Protein AF-F3FVK6-F1 (afdb_monomer)

Solvent-accessible surface area (backbone atoms only — not comparable to full-atom values): 7332 Å² total; per-residue (Å²): 121,90,85,58,78,71,64,75,74,52,81,57,74,67,51,29,52,50,29,52,53,49,41,50,50,53,50,53,53,51,52,53,53,54,50,52,48,49,52,54,51,51,53,50,58,63,46,48,57,60,49,55,54,47,52,65,53,45,76,71,47,84,54,65,68,62,30,52,51,54,51,48,54,52,52,51,55,52,52,54,52,53,52,54,50,49,60,54,44,57,80,66,56,78,68,73,92,69,91,74,64,65,66,64,52,52,50,53,52,34,51,57,39,38,77,73,70,44,99,60,84,83,87,132

Structure (mmCIF, N/CA/C/O backbone):
data_AF-F3FVK6-F1
#
_entry.id   AF-F3FVK6-F1
#
loop_
_atom_site.group_PDB
_atom_site.id
_atom_site.type_symbol
_atom_site.label_atom_id
_atom_site.label_alt_id
_atom_site.label_comp_id
_atom_site.label_asym_id
_atom_site.label_entity_id
_atom_site.label_seq_id
_atom_site.pdbx_PDB_ins_code
_atom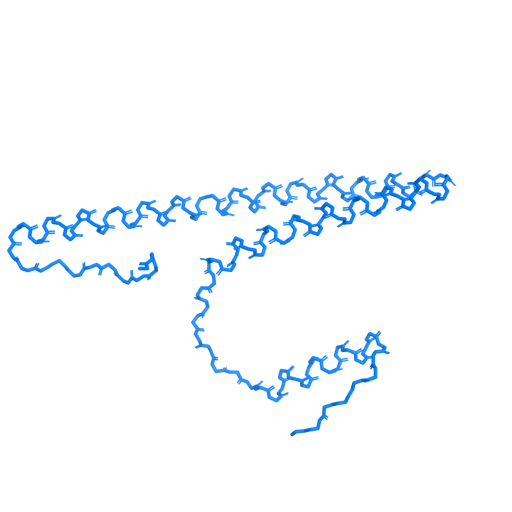_site.Cartn_x
_atom_site.Cartn_y
_atom_site.Cartn_z
_atom_site.occupancy
_atom_site.B_iso_or_equiv
_atom_site.auth_seq_id
_atom_site.auth_comp_id
_atom_site.auth_asym_id
_atom_site.auth_atom_id
_atom_site.pdbx_PDB_model_num
ATOM 1 N N . ASP A 1 1 ? 11.443 3.338 -18.947 1.00 64.56 1 ASP A N 1
ATOM 2 C CA . ASP A 1 1 ? 10.461 2.783 -18.007 1.00 64.56 1 ASP A CA 1
ATOM 3 C C . ASP A 1 1 ? 10.971 1.417 -17.535 1.00 64.56 1 ASP A C 1
ATOM 5 O O . ASP A 1 1 ? 11.637 0.720 -18.300 1.00 64.56 1 ASP A O 1
ATOM 9 N N . LEU A 1 2 ? 10.806 1.108 -16.246 1.00 70.38 2 LEU A N 1
ATOM 10 C CA . LEU A 1 2 ? 11.291 -0.137 -15.654 1.00 70.38 2 LEU A CA 1
ATOM 11 C C . LEU A 1 2 ? 10.418 -1.324 -16.033 1.00 70.38 2 LEU A C 1
ATOM 13 O O . LEU A 1 2 ? 10.927 -2.425 -15.928 1.00 70.38 2 LEU A O 1
ATOM 17 N N . ASP A 1 3 ? 9.197 -1.150 -16.534 1.00 75.69 3 ASP A N 1
ATOM 18 C CA . ASP A 1 3 ? 8.337 -2.269 -16.953 1.00 75.69 3 ASP A CA 1
ATOM 19 C C . ASP A 1 3 ? 8.416 -2.574 -18.455 1.00 75.69 3 ASP A C 1
ATOM 21 O O . ASP A 1 3 ? 7.881 -3.573 -18.932 1.00 75.69 3 ASP A O 1
ATOM 25 N N . SER A 1 4 ? 9.196 -1.790 -19.204 1.00 82.88 4 SER A N 1
ATOM 26 C CA . SER A 1 4 ? 9.442 -2.030 -20.628 1.00 82.88 4 SER A CA 1
ATOM 27 C C . SER A 1 4 ? 10.142 -3.375 -20.882 1.00 82.88 4 SER A C 1
ATOM 29 O O . S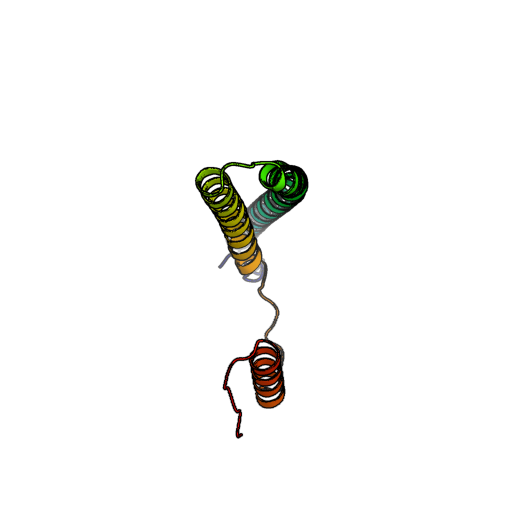ER A 1 4 ? 11.012 -3.774 -20.094 1.00 82.88 4 SER A O 1
ATOM 31 N N . PRO A 1 5 ? 9.839 -4.067 -21.995 1.00 87.38 5 PRO A N 1
ATOM 32 C CA . PRO A 1 5 ? 10.489 -5.330 -22.326 1.00 87.38 5 PRO A CA 1
ATOM 33 C C . PRO A 1 5 ? 12.022 -5.183 -22.375 1.00 87.38 5 PRO A C 1
ATOM 35 O O . PRO A 1 5 ? 12.527 -4.091 -22.660 1.00 87.38 5 PRO A O 1
ATOM 38 N N . PRO A 1 6 ? 12.782 -6.256 -22.078 1.00 91.94 6 PRO A N 1
ATOM 39 C CA . PRO A 1 6 ? 14.235 -6.237 -22.202 1.00 91.94 6 PRO A CA 1
ATOM 40 C C . PRO A 1 6 ? 14.661 -5.826 -23.612 1.00 91.94 6 PRO A C 1
ATOM 42 O O . PRO A 1 6 ? 13.995 -6.165 -24.589 1.00 91.94 6 PRO A O 1
ATOM 45 N N . LEU A 1 7 ? 15.801 -5.147 -23.722 1.00 93.62 7 LEU A N 1
ATOM 46 C CA . LEU A 1 7 ? 16.378 -4.809 -25.019 1.00 93.62 7 LEU A CA 1
ATOM 47 C C . LEU A 1 7 ? 16.698 -6.089 -25.793 1.00 93.62 7 LEU A C 1
ATOM 49 O O . LEU A 1 7 ? 17.284 -7.026 -25.235 1.00 93.62 7 LEU A O 1
ATOM 53 N N . GLU A 1 8 ? 16.362 -6.110 -27.080 1.00 95.12 8 GLU A N 1
ATOM 54 C CA . GLU A 1 8 ? 16.812 -7.169 -27.975 1.00 95.12 8 GLU A CA 1
ATOM 55 C C . GLU A 1 8 ? 18.344 -7.207 -28.022 1.00 95.12 8 GLU A C 1
ATOM 57 O O . GLU A 1 8 ? 19.020 -6.181 -28.109 1.00 95.12 8 GLU A O 1
ATOM 62 N N . ILE A 1 9 ? 18.910 -8.412 -27.965 1.00 95.62 9 ILE A N 1
ATOM 63 C CA . ILE A 1 9 ? 20.360 -8.608 -28.002 1.00 95.62 9 ILE A CA 1
ATOM 64 C C . ILE A 1 9 ? 20.765 -8.833 -29.458 1.00 95.62 9 ILE A C 1
ATOM 66 O O . ILE A 1 9 ? 20.867 -9.967 -29.923 1.00 95.62 9 ILE A O 1
ATOM 70 N N . SER A 1 10 ? 20.998 -7.742 -30.180 1.00 93.50 10 SER A N 1
ATOM 71 C CA . SER A 1 10 ? 21.372 -7.763 -31.595 1.00 93.50 10 SER A CA 1
ATOM 72 C C . SER A 1 10 ? 22.490 -6.757 -31.908 1.00 93.50 10 SER A C 1
ATOM 74 O O . SER A 1 10 ? 22.878 -5.946 -31.065 1.00 93.50 10 SER A O 1
ATOM 76 N N . GLY A 1 11 ? 23.065 -6.851 -33.111 1.00 95.06 11 GLY A N 1
ATOM 77 C CA . GLY A 1 11 ? 24.122 -5.950 -33.583 1.00 95.06 11 GLY A CA 1
ATOM 78 C C . GLY A 1 11 ? 25.561 -6.367 -33.223 1.00 95.06 11 GLY A C 1
ATOM 79 O O . GLY A 1 11 ? 25.814 -7.533 -32.890 1.00 95.06 11 GLY A O 1
ATOM 80 N N . PRO A 1 12 ? 26.523 -5.425 -33.333 1.00 97.56 12 PRO A N 1
ATOM 81 C CA . PRO A 1 12 ? 27.938 -5.642 -33.022 1.00 97.56 12 PRO A CA 1
ATOM 82 C C . PRO A 1 12 ? 28.174 -6.170 -31.602 1.00 97.56 12 PRO A C 1
ATOM 84 O O . PRO A 1 12 ? 27.296 -6.113 -30.739 1.00 97.56 12 PRO A O 1
ATOM 87 N N . GLN A 1 13 ? 29.368 -6.703 -31.343 1.00 96.69 13 GLN A N 1
ATOM 88 C CA . GLN A 1 13 ? 29.698 -7.313 -30.051 1.00 96.69 13 GLN A CA 1
ATOM 89 C C . GLN A 1 13 ? 29.491 -6.344 -28.877 1.00 96.69 13 GLN A C 1
ATOM 91 O O . GLN A 1 13 ? 28.920 -6.731 -27.859 1.00 96.69 13 GLN A O 1
ATOM 96 N N . GLU A 1 14 ? 29.881 -5.085 -29.042 1.00 96.88 14 GLU A N 1
ATOM 97 C CA . GLU A 1 14 ? 29.742 -4.021 -28.049 1.00 96.88 14 GLU A CA 1
ATOM 98 C C . GLU A 1 14 ? 28.267 -3.716 -27.761 1.00 96.88 14 GLU A C 1
ATOM 100 O O . GLU A 1 14 ? 27.877 -3.588 -26.600 1.00 96.88 14 GLU A O 1
ATOM 105 N N . ALA A 1 15 ? 27.430 -3.675 -28.805 1.00 96.38 15 ALA A N 1
ATOM 106 C CA . ALA A 1 15 ? 25.992 -3.443 -28.677 1.00 96.38 15 ALA A CA 1
ATOM 107 C C . ALA A 1 15 ? 25.306 -4.591 -27.923 1.00 96.38 15 ALA A C 1
ATOM 109 O O . ALA A 1 15 ? 24.549 -4.353 -26.981 1.00 96.38 15 ALA A O 1
ATOM 110 N N . ARG A 1 16 ? 25.638 -5.844 -28.262 1.00 97.38 16 ARG A N 1
ATOM 111 C CA . ARG A 1 16 ? 25.122 -7.024 -27.551 1.00 97.38 16 ARG A CA 1
ATOM 112 C C . ARG A 1 16 ? 25.559 -7.047 -26.086 1.00 97.38 16 ARG A C 1
ATOM 114 O O . ARG A 1 16 ? 24.738 -7.338 -25.217 1.00 97.38 16 ARG A O 1
ATOM 121 N N . GLN A 1 17 ? 26.816 -6.706 -25.799 1.00 97.31 17 GLN A N 1
ATOM 122 C CA . GLN A 1 17 ? 27.340 -6.648 -24.432 1.00 97.31 17 GLN A CA 1
ATOM 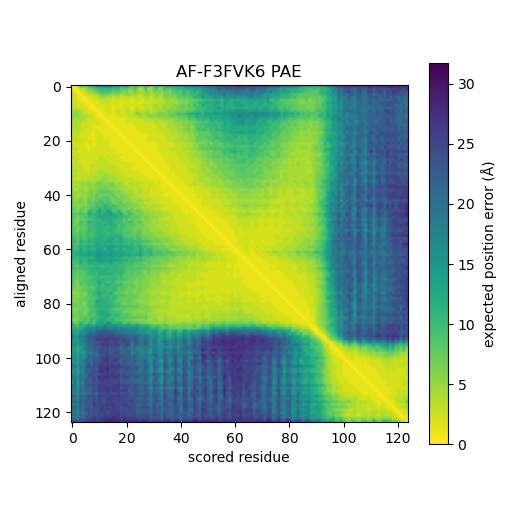123 C C . GLN A 1 17 ? 26.652 -5.551 -23.601 1.00 97.31 17 GLN A C 1
ATOM 125 O O . GLN A 1 17 ? 26.293 -5.776 -22.438 1.00 97.31 17 GLN A O 1
ATOM 130 N N . ALA A 1 18 ? 26.431 -4.376 -24.196 1.00 96.19 18 ALA A N 1
ATOM 131 C CA . ALA A 1 18 ? 25.707 -3.281 -23.560 1.00 96.19 18 ALA A CA 1
ATOM 132 C C . ALA A 1 18 ? 24.247 -3.668 -23.275 1.00 96.19 18 ALA A C 1
ATOM 134 O O . ALA A 1 18 ? 23.790 -3.497 -22.145 1.00 96.19 18 ALA A O 1
ATOM 135 N N . ALA A 1 19 ? 23.548 -4.270 -24.246 1.00 96.50 19 ALA A N 1
ATOM 136 C CA . ALA A 1 19 ? 22.173 -4.746 -24.086 1.00 96.50 19 ALA A CA 1
ATOM 137 C C . ALA A 1 19 ? 22.051 -5.794 -22.965 1.00 96.50 19 ALA A C 1
ATOM 139 O O . ALA A 1 19 ? 21.180 -5.686 -22.104 1.00 96.50 19 ALA A O 1
ATOM 140 N N . GLN A 1 20 ? 22.965 -6.768 -22.904 1.00 96.88 20 GLN A N 1
ATOM 141 C CA . GLN A 1 20 ? 23.005 -7.761 -21.822 1.00 96.88 20 GLN A CA 1
ATOM 142 C C . GLN A 1 20 ? 23.201 -7.118 -20.445 1.00 96.88 20 GLN A C 1
ATOM 144 O O . GLN A 1 20 ? 22.493 -7.454 -19.492 1.00 96.88 20 GLN A O 1
ATOM 149 N N . THR A 1 21 ? 24.146 -6.182 -20.339 1.00 96.50 21 THR A N 1
ATOM 150 C CA . THR A 1 21 ? 24.445 -5.487 -19.080 1.00 96.50 21 THR A CA 1
ATOM 151 C C . THR A 1 21 ? 23.267 -4.619 -18.638 1.00 96.50 21 THR A C 1
ATOM 153 O O . THR A 1 21 ? 22.887 -4.645 -17.467 1.00 96.50 21 THR A O 1
ATOM 156 N N . PHE A 1 22 ? 22.629 -3.916 -19.575 1.00 94.88 22 PHE A N 1
ATOM 157 C CA . PHE A 1 22 ? 21.426 -3.132 -19.316 1.00 94.88 22 PHE A CA 1
ATO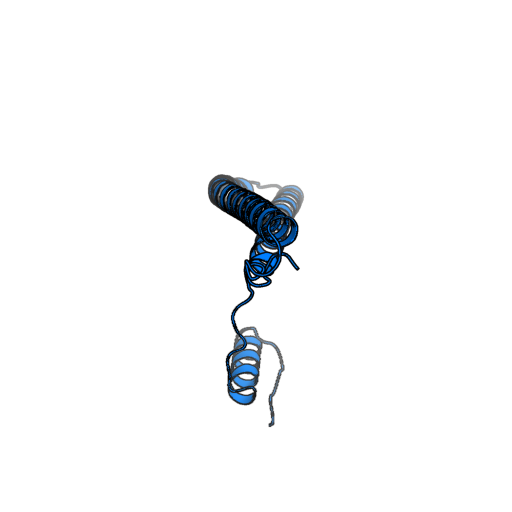M 158 C C . PHE A 1 22 ? 20.267 -4.011 -18.835 1.00 94.88 22 PHE A C 1
ATOM 160 O O . PHE A 1 22 ? 19.689 -3.739 -17.784 1.00 94.88 22 PHE A O 1
ATOM 167 N N . ASN A 1 23 ? 19.984 -5.113 -19.533 1.00 95.19 23 ASN A N 1
ATOM 168 C CA . ASN A 1 23 ? 18.929 -6.056 -19.158 1.00 95.19 23 ASN A CA 1
ATOM 169 C C . ASN A 1 23 ? 19.170 -6.667 -17.766 1.00 95.19 23 ASN A C 1
ATOM 171 O O . ASN A 1 23 ? 18.230 -6.843 -16.988 1.00 95.19 23 ASN A O 1
ATOM 175 N N . LEU A 1 24 ? 20.429 -6.956 -17.413 1.00 96.00 24 LEU A N 1
ATOM 176 C CA . LEU A 1 24 ? 20.798 -7.417 -16.073 1.00 96.00 24 LEU A CA 1
ATOM 177 C C . LEU A 1 24 ? 20.521 -6.351 -15.004 1.00 96.00 24 LEU A C 1
ATOM 179 O O . LEU A 1 24 ? 19.960 -6.679 -13.958 1.00 96.00 24 LEU A O 1
ATOM 183 N N . MET A 1 25 ? 20.909 -5.095 -15.248 1.00 94.94 25 MET A N 1
ATOM 184 C CA . MET A 1 25 ? 20.632 -3.989 -14.324 1.00 94.94 25 MET A CA 1
ATOM 185 C C . MET A 1 25 ? 19.128 -3.772 -14.157 1.00 94.94 25 MET A C 1
ATOM 187 O O . MET A 1 25 ? 18.651 -3.701 -13.026 1.00 94.94 25 MET A O 1
ATOM 191 N N . GLN A 1 26 ? 18.377 -3.756 -15.261 1.00 93.62 26 GLN A N 1
ATOM 192 C CA . GLN A 1 26 ? 16.922 -3.618 -15.258 1.00 93.62 26 GLN A CA 1
ATOM 193 C C . GLN A 1 26 ? 16.267 -4.713 -14.403 1.00 93.62 26 GLN A C 1
ATOM 195 O O . GLN A 1 26 ? 15.454 -4.412 -13.530 1.00 93.62 26 GLN A O 1
ATOM 200 N N . ARG A 1 27 ? 16.668 -5.980 -14.583 1.00 92.56 27 ARG A N 1
ATOM 201 C CA . ARG A 1 27 ? 16.167 -7.103 -13.774 1.00 92.56 27 ARG A CA 1
ATOM 202 C C . ARG A 1 27 ? 16.487 -6.940 -12.287 1.00 92.56 27 ARG A C 1
ATOM 204 O O . ARG A 1 27 ? 15.589 -7.079 -11.464 1.00 92.56 27 ARG A O 1
ATOM 211 N N . LYS A 1 28 ? 17.733 -6.602 -11.940 1.00 94.19 28 LYS A N 1
ATOM 212 C CA . LYS A 1 28 ? 18.140 -6.402 -10.538 1.00 94.19 28 LYS A CA 1
ATOM 213 C C . LYS A 1 28 ? 17.340 -5.292 -9.854 1.00 94.19 28 LYS A C 1
ATOM 215 O O . LYS A 1 28 ? 16.928 -5.456 -8.710 1.00 94.19 28 LYS A O 1
ATOM 220 N N . ILE A 1 29 ? 17.101 -4.179 -10.550 1.00 90.94 29 ILE A N 1
ATOM 221 C CA . ILE A 1 29 ? 16.313 -3.062 -10.014 1.00 90.94 29 ILE A CA 1
ATOM 222 C C . ILE A 1 29 ? 14.865 -3.506 -9.760 1.00 90.94 29 ILE A C 1
ATOM 224 O O . ILE A 1 29 ? 14.345 -3.274 -8.668 1.00 90.94 29 ILE A O 1
ATOM 228 N N . ARG A 1 30 ? 14.238 -4.214 -10.712 1.00 86.69 30 ARG A N 1
ATOM 229 C CA . ARG A 1 30 ? 12.886 -4.774 -10.532 1.00 86.69 30 ARG A CA 1
ATOM 230 C C . ARG A 1 30 ? 12.799 -5.697 -9.319 1.00 86.69 30 ARG A C 1
ATOM 232 O O . ARG A 1 30 ? 11.911 -5.534 -8.487 1.00 86.69 30 ARG A O 1
ATOM 239 N N . GLU A 1 31 ? 13.729 -6.641 -9.194 1.00 88.56 31 GLU A N 1
ATOM 240 C CA . GLU A 1 31 ? 13.770 -7.589 -8.073 1.00 88.56 31 GLU A CA 1
ATOM 241 C C . GLU A 1 31 ? 13.880 -6.864 -6.724 1.00 88.56 31 GLU A C 1
ATOM 243 O O . GLU A 1 31 ? 13.137 -7.176 -5.789 1.00 88.56 31 GLU A O 1
ATOM 248 N N . GLN A 1 32 ? 14.741 -5.844 -6.631 1.00 89.00 32 GLN A N 1
ATOM 249 C CA . GLN A 1 32 ? 14.888 -5.029 -5.422 1.00 89.00 32 GLN A CA 1
ATOM 250 C C . GLN A 1 32 ? 13.607 -4.263 -5.071 1.00 89.00 32 GLN A C 1
ATOM 252 O O . GLN A 1 32 ? 13.218 -4.223 -3.900 1.00 89.00 32 GLN A O 1
ATOM 257 N N . MET A 1 33 ? 12.925 -3.677 -6.058 1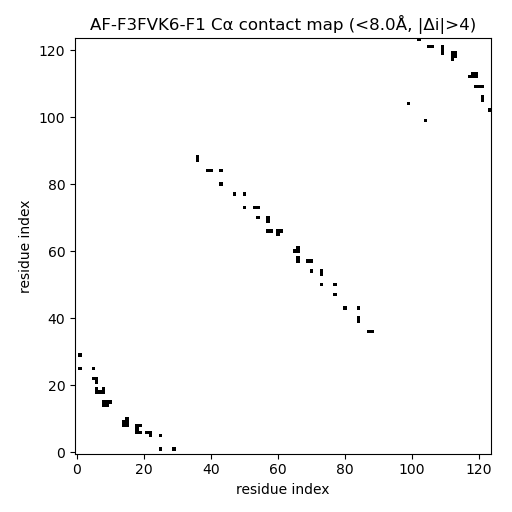.00 84.75 33 MET A N 1
ATOM 258 C CA . MET A 1 33 ? 11.652 -2.984 -5.835 1.00 84.75 33 MET A CA 1
ATOM 259 C C . MET A 1 33 ? 10.560 -3.951 -5.366 1.00 84.75 33 MET A C 1
ATOM 261 O O . MET A 1 33 ? 9.882 -3.682 -4.372 1.00 84.75 33 MET A O 1
ATOM 265 N N . GLN A 1 34 ? 10.445 -5.123 -5.997 1.00 83.12 34 GLN A N 1
ATOM 266 C CA . GLN A 1 34 ? 9.496 -6.161 -5.587 1.00 83.12 34 GLN A CA 1
ATOM 267 C C . GLN A 1 34 ? 9.784 -6.692 -4.177 1.00 83.12 34 GLN A C 1
ATOM 269 O O . GLN A 1 34 ? 8.857 -6.973 -3.416 1.00 83.12 34 GLN A O 1
ATOM 274 N N . GLN A 1 35 ? 11.057 -6.849 -3.805 1.00 86.81 35 GLN A N 1
ATOM 275 C CA . GLN A 1 35 ? 11.443 -7.273 -2.460 1.00 86.81 35 GLN A CA 1
ATOM 276 C C . GLN A 1 35 ? 11.052 -6.228 -1.408 1.00 86.81 35 GLN A C 1
ATOM 278 O O . GLN A 1 35 ? 10.450 -6.589 -0.397 1.00 86.81 35 GLN A O 1
ATOM 283 N N . ARG A 1 36 ? 11.315 -4.939 -1.663 1.00 83.50 36 ARG A N 1
ATOM 284 C CA . ARG A 1 36 ? 10.892 -3.839 -0.776 1.00 83.50 36 ARG A CA 1
ATOM 285 C C . ARG A 1 36 ? 9.374 -3.797 -0.611 1.00 83.50 36 ARG A C 1
ATOM 287 O O . ARG A 1 36 ? 8.887 -3.741 0.515 1.00 83.50 36 ARG A O 1
ATOM 294 N N . GLY A 1 37 ? 8.626 -3.910 -1.709 1.00 82.12 37 GLY A N 1
ATOM 295 C CA . GLY A 1 37 ? 7.163 -3.931 -1.670 1.00 82.12 37 GLY A CA 1
ATOM 296 C C . GLY A 1 37 ? 6.588 -5.135 -0.915 1.00 82.12 37 GLY A C 1
ATOM 297 O O . GLY A 1 37 ? 5.552 -5.011 -0.266 1.00 82.12 37 GLY A O 1
ATOM 298 N N . ARG A 1 38 ? 7.238 -6.307 -0.974 1.00 82.12 38 ARG A N 1
ATOM 299 C CA . ARG A 1 38 ? 6.852 -7.492 -0.181 1.00 82.12 38 ARG A CA 1
ATOM 300 C C . ARG A 1 38 ? 7.154 -7.316 1.306 1.00 82.12 38 ARG A C 1
ATOM 302 O O . ARG A 1 38 ? 6.307 -7.638 2.131 1.00 82.12 38 ARG A O 1
ATOM 309 N N . MET A 1 39 ? 8.326 -6.779 1.643 1.00 86.56 39 MET A N 1
ATOM 310 C CA . MET A 1 39 ? 8.708 -6.515 3.032 1.00 86.56 39 MET A CA 1
ATOM 311 C C . MET A 1 39 ? 7.741 -5.532 3.703 1.00 86.56 39 MET A C 1
ATOM 313 O O . MET A 1 39 ? 7.277 -5.794 4.807 1.00 86.56 39 MET A O 1
ATOM 317 N N . LEU A 1 40 ? 7.389 -4.438 3.024 1.00 82.94 40 LEU A N 1
ATOM 318 C CA . LEU A 1 40 ? 6.450 -3.444 3.554 1.00 82.94 40 LEU A CA 1
ATOM 319 C C . LEU A 1 40 ? 5.036 -4.014 3.736 1.00 82.94 40 LEU A C 1
ATOM 321 O O . LEU A 1 40 ? 4.388 -3.720 4.738 1.00 82.94 40 LEU A O 1
ATOM 325 N N . ALA A 1 41 ? 4.585 -4.887 2.828 1.00 81.31 41 ALA A N 1
ATOM 326 C CA . ALA A 1 41 ? 3.319 -5.603 2.985 1.00 81.31 41 ALA A CA 1
ATOM 327 C C . ALA A 1 41 ? 3.312 -6.518 4.223 1.00 81.31 41 ALA A C 1
ATOM 329 O O . ALA A 1 41 ? 2.344 -6.511 4.980 1.00 81.31 41 ALA A O 1
ATOM 330 N N . ALA A 1 42 ? 4.400 -7.259 4.460 1.00 81.31 42 ALA A N 1
ATOM 331 C CA . ALA A 1 42 ? 4.531 -8.114 5.640 1.00 81.31 42 ALA A CA 1
ATOM 332 C C . ALA A 1 42 ? 4.527 -7.298 6.944 1.00 81.31 42 ALA A C 1
ATOM 334 O O . ALA A 1 42 ? 3.747 -7.587 7.846 1.00 81.31 42 ALA A O 1
ATOM 335 N N . VAL A 1 43 ? 5.319 -6.220 7.012 1.00 85.31 43 VAL A N 1
ATOM 336 C CA . VAL A 1 43 ? 5.352 -5.325 8.184 1.00 85.31 43 VAL A CA 1
ATOM 337 C C . VAL A 1 43 ? 3.974 -4.717 8.454 1.00 85.31 43 VAL A C 1
ATOM 339 O O . VAL A 1 43 ? 3.544 -4.648 9.600 1.00 85.31 43 VAL A O 1
ATOM 342 N N . SER A 1 44 ? 3.257 -4.299 7.410 1.00 83.38 44 SER A N 1
ATOM 343 C CA . SER A 1 44 ? 1.913 -3.740 7.549 1.00 83.38 44 SER A CA 1
ATOM 344 C C . SER A 1 44 ? 0.906 -4.748 8.123 1.00 83.38 44 SER A C 1
ATOM 346 O O . SER A 1 44 ? 0.163 -4.423 9.053 1.00 83.38 44 SER A O 1
ATOM 348 N N . HIS A 1 45 ? 0.924 -5.992 7.635 1.00 83.94 45 HIS A N 1
ATOM 349 C CA . HIS A 1 45 ? 0.115 -7.076 8.193 1.00 83.94 45 HIS A CA 1
ATOM 350 C C . HIS A 1 45 ? 0.425 -7.301 9.682 1.00 83.94 45 HIS A C 1
ATOM 352 O O . HIS A 1 45 ? -0.486 -7.377 10.513 1.00 83.94 45 HIS A O 1
ATOM 358 N N . ASP A 1 46 ? 1.710 -7.328 10.035 1.00 83.88 46 ASP A N 1
ATOM 359 C CA . ASP A 1 46 ? 2.155 -7.526 11.414 1.00 83.88 46 ASP A CA 1
ATOM 360 C C . ASP A 1 46 ? 1.777 -6.355 12.328 1.00 83.88 46 ASP A C 1
ATOM 362 O O . ASP A 1 46 ? 1.550 -6.577 13.516 1.00 83.88 46 ASP A O 1
ATOM 366 N N . LEU A 1 47 ? 1.647 -5.133 11.793 1.00 86.69 47 LEU A N 1
ATOM 367 C CA . LEU A 1 47 ? 1.183 -3.946 12.520 1.00 86.69 47 LEU A CA 1
ATOM 368 C C . LEU A 1 47 ? -0.338 -3.903 12.716 1.00 86.69 47 LEU A C 1
ATOM 370 O O . LEU A 1 47 ? -0.791 -3.394 13.743 1.00 86.69 47 LEU A O 1
ATOM 374 N N . ARG A 1 48 ? -1.150 -4.477 11.818 1.00 82.19 48 ARG A N 1
ATOM 375 C CA . ARG A 1 48 ? -2.614 -4.527 12.016 1.00 82.19 48 ARG A CA 1
ATOM 376 C C . ARG A 1 48 ? -2.990 -5.237 13.314 1.00 82.19 48 ARG A C 1
ATOM 378 O O . ARG A 1 48 ? -3.822 -4.745 14.066 1.00 82.19 48 ARG A O 1
ATOM 385 N N . THR A 1 49 ? -2.321 -6.342 13.637 1.00 80.00 49 THR A N 1
ATOM 386 C CA . THR A 1 49 ? -2.603 -7.132 14.848 1.00 80.00 49 THR A CA 1
ATOM 387 C C . THR A 1 49 ? -2.434 -6.345 16.167 1.00 80.00 49 THR A C 1
ATOM 389 O O . THR A 1 49 ? -3.349 -6.356 16.998 1.00 80.00 49 THR A O 1
ATOM 392 N N . PRO A 1 50 ? -1.298 -5.673 16.452 1.00 87.75 50 PRO A N 1
ATOM 393 C CA . PRO A 1 50 ? -1.166 -4.820 17.629 1.00 87.75 50 PRO A CA 1
ATOM 394 C C . PRO A 1 50 ? -2.078 -3.587 17.578 1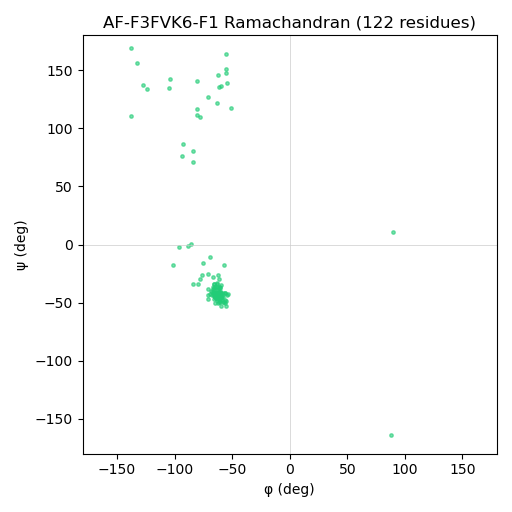.00 87.75 50 PRO A C 1
ATOM 396 O O . PRO A 1 50 ? -2.591 -3.225 18.632 1.00 87.75 50 PRO A O 1
ATOM 399 N N . LEU A 1 51 ? -2.351 -2.992 16.409 1.00 85.31 51 LEU A N 1
ATOM 400 C CA . LEU A 1 51 ? -3.272 -1.850 16.299 1.00 85.31 51 LEU A CA 1
ATOM 401 C C . LEU A 1 51 ? -4.716 -2.229 16.638 1.00 85.31 51 LEU A C 1
ATOM 403 O O . LEU A 1 51 ? -5.354 -1.541 17.430 1.00 85.31 51 LEU A O 1
ATOM 407 N N . SER A 1 52 ? -5.209 -3.366 16.143 1.00 81.56 52 SER A N 1
ATOM 408 C CA . SER A 1 52 ? -6.527 -3.886 16.524 1.00 81.56 52 SER A CA 1
ATOM 409 C C . SER A 1 52 ? -6.610 -4.166 18.025 1.00 81.56 52 SER A C 1
ATOM 411 O O . SER A 1 52 ? -7.609 -3.842 18.661 1.00 81.56 52 SER A O 1
ATOM 413 N N . ARG A 1 53 ? -5.540 -4.707 18.629 1.00 88.56 53 ARG A N 1
ATOM 414 C CA . ARG A 1 53 ? -5.475 -4.894 20.089 1.00 88.56 53 ARG A CA 1
ATOM 415 C C . ARG A 1 53 ? -5.462 -3.572 20.854 1.00 88.56 53 ARG A C 1
ATOM 417 O O . ARG A 1 53 ? -6.057 -3.509 21.924 1.00 88.56 53 ARG A O 1
ATOM 424 N N . LEU A 1 54 ? -4.788 -2.541 20.346 1.00 91.44 54 LEU A N 1
ATOM 425 C CA . LEU A 1 54 ? -4.810 -1.206 20.947 1.00 91.44 54 LEU A CA 1
ATOM 426 C C . LEU A 1 54 ? -6.200 -0.581 20.856 1.00 91.44 54 LEU A C 1
ATOM 428 O O . LEU A 1 54 ? -6.655 -0.039 21.855 1.00 91.44 54 LEU A O 1
ATOM 432 N N . LYS A 1 55 ? -6.908 -0.751 19.734 1.00 86.56 55 LYS A N 1
ATOM 433 C CA . LYS A 1 55 ? -8.295 -0.295 19.579 1.00 86.56 55 LYS A CA 1
ATOM 434 C C . LYS A 1 55 ? -9.194 -0.876 20.675 1.00 86.56 55 LYS A C 1
ATOM 436 O O . LYS A 1 55 ? -9.816 -0.120 21.402 1.00 86.56 55 LYS A O 1
ATOM 441 N N . LEU A 1 56 ? -9.120 -2.189 20.920 1.00 90.38 56 LEU A N 1
ATOM 442 C CA . LEU A 1 56 ? -9.851 -2.849 22.019 1.00 90.38 56 LEU A CA 1
ATOM 443 C C . LEU A 1 56 ? -9.462 -2.363 23.429 1.00 90.38 56 LEU A C 1
ATOM 445 O O . LEU A 1 56 ? -10.246 -2.498 24.367 1.00 90.38 56 LEU A O 1
ATOM 449 N N . ARG A 1 57 ? -8.235 -1.864 23.617 1.00 93.38 57 ARG A N 1
ATOM 450 C CA . ARG A 1 57 ? -7.799 -1.279 24.896 1.00 93.38 57 ARG A CA 1
ATOM 451 C C . ARG A 1 57 ? -8.300 0.151 25.063 1.00 93.38 57 ARG A C 1
ATOM 453 O O . ARG A 1 57 ? -8.596 0.534 26.187 1.00 93.38 57 ARG A O 1
ATOM 460 N N . VAL A 1 58 ? -8.399 0.914 23.975 1.00 95.38 58 VAL A N 1
ATOM 461 C CA . VAL A 1 58 ? -8.954 2.275 23.988 1.00 95.38 58 VAL A CA 1
ATOM 462 C C . VAL A 1 58 ? -10.422 2.259 24.401 1.00 95.38 58 VAL A C 1
ATOM 464 O O . VAL A 1 58 ? -10.796 3.095 25.211 1.00 95.38 58 VAL A O 1
ATOM 467 N N . GLU A 1 59 ? -11.197 1.248 23.994 1.00 91.75 59 GLU A N 1
ATOM 468 C CA . GLU A 1 59 ? -12.597 1.066 24.436 1.00 91.75 59 GLU A CA 1
ATOM 469 C C . GLU A 1 59 ? -12.765 0.974 25.970 1.00 91.75 59 GLU A C 1
ATOM 471 O O . GLU A 1 59 ? -13.865 1.129 26.489 1.00 91.75 59 GLU A O 1
ATOM 476 N N . GLN A 1 60 ? -11.691 0.701 26.723 1.00 94.81 60 GLN A N 1
ATOM 477 C CA . GLN A 1 60 ? -11.716 0.623 28.192 1.00 94.81 60 GLN A CA 1
ATOM 478 C C . GLN A 1 60 ? -11.465 1.982 28.868 1.00 94.81 60 GLN A C 1
ATOM 480 O O . GLN A 1 60 ? -11.437 2.062 30.094 1.00 94.81 60 GLN A O 1
ATOM 485 N N . ILE A 1 61 ? -11.232 3.048 28.097 1.00 96.75 61 ILE A N 1
ATOM 486 C CA . ILE A 1 61 ? -10.985 4.391 28.622 1.00 96.75 61 ILE A CA 1
ATOM 487 C C . ILE A 1 61 ? -12.319 5.049 28.977 1.00 96.75 61 ILE A C 1
ATOM 489 O O . ILE A 1 61 ? -13.136 5.333 28.108 1.00 96.75 61 ILE A O 1
ATOM 493 N N . GLU A 1 62 ? -12.505 5.346 30.263 1.00 96.62 62 GLU A N 1
ATOM 494 C CA . GLU A 1 62 ? -13.732 5.973 30.774 1.00 96.62 62 GLU A CA 1
ATOM 495 C C . GLU A 1 62 ? -13.817 7.478 30.473 1.00 96.62 62 GLU A C 1
ATOM 497 O O . GLU A 1 62 ? -14.913 8.026 30.395 1.00 96.62 62 GLU A O 1
ATOM 502 N N . GLU A 1 63 ? -12.676 8.163 30.314 1.00 97.75 63 GLU A N 1
ATOM 503 C CA . GLU A 1 63 ? -12.638 9.604 30.038 1.00 97.75 63 GLU A CA 1
ATOM 504 C C . GLU A 1 63 ? -12.954 9.865 28.552 1.00 97.75 63 GLU A C 1
ATOM 506 O O . GLU A 1 63 ? -12.120 9.549 27.694 1.00 97.75 63 GLU A O 1
ATOM 511 N N . PRO A 1 64 ? -14.122 10.449 28.210 1.00 95.00 64 PRO A N 1
ATOM 512 C CA . PRO A 1 64 ? -14.597 10.487 26.827 1.00 95.00 64 PRO A CA 1
ATOM 513 C C . PRO A 1 64 ? -13.689 11.274 25.882 1.00 95.00 64 PRO A C 1
ATOM 515 O O . PRO A 1 64 ? -13.569 10.932 24.703 1.00 95.00 64 PRO A O 1
ATOM 518 N N . ARG A 1 65 ? -13.033 12.333 26.374 1.00 96.38 65 ARG A N 1
ATOM 519 C CA . ARG A 1 65 ? -12.160 13.165 25.542 1.00 96.38 65 ARG A CA 1
ATOM 520 C C . ARG A 1 65 ? -10.881 12.413 25.174 1.00 96.38 65 ARG A C 1
ATOM 522 O O . ARG A 1 65 ? -10.510 12.401 24.003 1.00 96.38 65 ARG A O 1
ATOM 529 N N . LEU A 1 66 ? -10.233 11.766 26.140 1.00 96.19 66 LEU A N 1
ATOM 530 C CA . LEU A 1 66 ? -9.049 10.937 25.925 1.00 96.19 66 LEU A CA 1
ATOM 531 C C . LEU A 1 66 ? -9.371 9.720 25.053 1.00 96.19 66 LEU A C 1
ATOM 533 O O . LEU A 1 66 ? -8.601 9.414 24.145 1.00 96.19 66 LEU A O 1
ATOM 537 N N . HIS A 1 67 ? -10.519 9.074 25.279 1.00 97.00 67 HIS A N 1
ATOM 538 C CA . HIS A 1 67 ? -11.009 7.989 24.429 1.00 97.00 67 HIS A CA 1
ATOM 539 C C . HIS A 1 67 ? -11.104 8.434 22.962 1.00 97.00 67 HIS A C 1
ATOM 541 O O . HIS A 1 67 ? -10.541 7.795 22.071 1.00 97.00 67 HIS A O 1
ATOM 547 N N . GLY A 1 68 ? -11.791 9.554 22.703 1.00 94.69 68 GLY A N 1
ATOM 548 C CA . GLY A 1 68 ? -11.942 10.107 21.357 1.00 94.69 68 GLY A CA 1
ATOM 549 C C . GLY A 1 68 ? -10.604 10.455 20.698 1.00 94.69 68 GLY A C 1
ATOM 550 O O . GLY A 1 68 ? -10.377 10.074 19.553 1.00 94.69 68 GLY A O 1
ATOM 551 N N . GLN A 1 69 ? -9.694 11.104 21.432 1.00 96.94 69 GLN A N 1
ATOM 552 C CA . GLN A 1 69 ? -8.355 11.447 20.934 1.00 96.94 69 GLN A CA 1
ATOM 553 C C . GLN A 1 69 ? -7.543 10.202 20.555 1.00 96.94 69 GLN A C 1
ATOM 555 O O . GLN A 1 69 ? -7.049 10.113 19.436 1.00 96.94 69 GLN A O 1
ATOM 560 N N . MET A 1 70 ? -7.471 9.200 21.437 1.00 96.31 70 MET A N 1
ATOM 561 C CA . MET A 1 70 ? -6.730 7.965 21.154 1.00 96.31 70 MET A CA 1
ATOM 562 C C . MET A 1 70 ? -7.346 7.150 20.013 1.00 96.31 70 MET A C 1
ATOM 564 O O . MET A 1 70 ? -6.627 6.504 19.251 1.00 96.31 70 MET A O 1
ATOM 568 N N . THR A 1 71 ? -8.673 7.178 19.883 1.00 93.81 71 THR A N 1
ATOM 569 C CA . THR A 1 71 ? -9.379 6.519 18.777 1.00 93.81 71 THR A CA 1
ATOM 570 C C . THR A 1 71 ? -9.024 7.171 17.445 1.00 93.81 71 THR A C 1
ATOM 572 O O . THR A 1 71 ? -8.744 6.464 16.475 1.00 93.81 71 THR A O 1
ATOM 575 N N . GLN A 1 72 ? -9.000 8.506 17.406 1.00 94.38 72 GLN A N 1
ATOM 576 C CA . GLN A 1 72 ? -8.614 9.263 16.221 1.00 94.38 72 GLN A CA 1
ATOM 577 C C . GLN A 1 72 ? -7.163 8.973 15.824 1.00 94.38 72 GLN A C 1
ATOM 579 O O . GLN A 1 72 ? -6.929 8.571 14.688 1.00 94.38 72 GLN A O 1
ATOM 584 N N . ASP A 1 73 ? -6.220 9.055 16.768 1.00 96.06 73 ASP A N 1
ATOM 585 C CA . ASP A 1 73 ? -4.802 8.772 16.508 1.00 96.06 73 ASP A CA 1
ATOM 586 C C . ASP A 1 73 ? -4.598 7.357 15.929 1.00 96.06 73 ASP A C 1
ATOM 588 O O . ASP A 1 73 ? -3.842 7.162 14.974 1.00 96.06 73 ASP A O 1
ATOM 592 N N . LEU A 1 74 ? -5.306 6.349 16.461 1.00 94.12 74 LEU A N 1
ATOM 593 C CA . LEU A 1 74 ? -5.247 4.977 15.942 1.00 94.12 74 LEU A CA 1
ATOM 594 C C . LEU A 1 74 ? -5.817 4.857 14.523 1.00 94.12 74 LEU A C 1
ATOM 596 O O . LEU A 1 74 ? -5.241 4.146 13.696 1.00 94.12 74 LEU A O 1
ATOM 600 N N . ASN A 1 75 ? -6.937 5.521 14.233 1.00 89.94 75 ASN A N 1
ATOM 601 C CA . ASN A 1 75 ? -7.535 5.510 12.897 1.00 89.94 75 ASN A CA 1
ATOM 602 C C . ASN A 1 75 ? -6.635 6.227 11.877 1.00 89.94 75 ASN A C 1
ATOM 604 O O . ASN A 1 75 ? -6.482 5.741 10.753 1.00 89.94 75 ASN A O 1
ATOM 608 N N . ASP A 1 76 ? -5.984 7.320 12.274 1.00 94.12 76 ASP A N 1
ATOM 609 C CA . ASP A 1 76 ? -5.033 8.049 11.433 1.00 94.12 76 ASP A CA 1
ATOM 610 C C . ASP A 1 76 ? -3.809 7.180 11.118 1.00 94.12 76 ASP A C 1
ATOM 612 O O . ASP A 1 76 ? -3.402 7.068 9.959 1.00 94.12 76 ASP A O 1
ATOM 616 N N . MET A 1 77 ? -3.267 6.472 12.114 1.00 93.75 77 MET A N 1
ATOM 617 C CA . MET A 1 77 ? -2.168 5.524 11.906 1.00 93.75 77 MET A CA 1
ATOM 618 C C . MET A 1 77 ? -2.535 4.385 10.943 1.00 93.75 77 MET A C 1
ATOM 620 O O . MET A 1 77 ? -1.720 4.017 10.094 1.00 93.75 77 MET A O 1
ATOM 624 N N . ILE A 1 78 ? -3.744 3.820 11.059 1.00 88.31 78 ILE A N 1
ATOM 625 C CA . ILE A 1 78 ? -4.236 2.776 10.142 1.00 88.31 78 ILE A CA 1
ATOM 626 C C . ILE A 1 78 ? -4.363 3.343 8.723 1.00 88.31 78 ILE A C 1
ATOM 628 O O . ILE A 1 78 ? -3.868 2.734 7.776 1.00 88.31 78 ILE A O 1
ATOM 632 N N . SER A 1 79 ? -4.933 4.540 8.587 1.00 89.94 79 SER A N 1
ATOM 633 C CA . SER A 1 79 ? -5.119 5.204 7.294 1.00 89.94 79 SER A CA 1
ATOM 634 C C . SER A 1 79 ? -3.787 5.507 6.601 1.00 89.94 79 SER A C 1
ATOM 636 O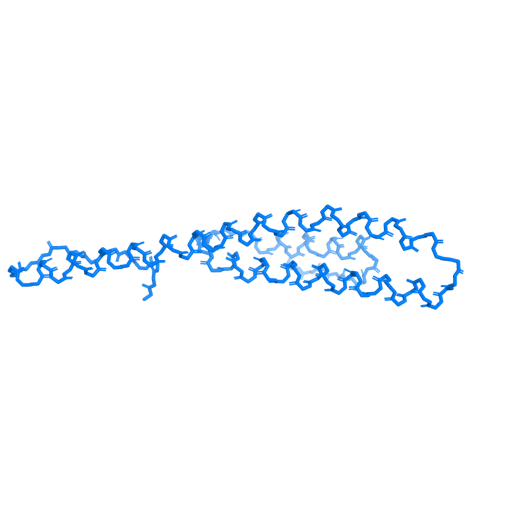 O . SER A 1 79 ? -3.635 5.250 5.407 1.00 89.94 79 SER A O 1
ATOM 638 N N . MET A 1 80 ? -2.778 5.986 7.339 1.00 90.38 80 MET A N 1
ATOM 639 C CA . MET A 1 80 ? -1.427 6.199 6.800 1.00 90.38 80 MET A CA 1
ATOM 640 C C . MET A 1 80 ? -0.783 4.892 6.321 1.00 90.38 80 MET A C 1
ATOM 642 O O . MET A 1 80 ? -0.102 4.862 5.289 1.00 90.38 80 MET A O 1
ATOM 646 N N . LEU A 1 81 ? -0.995 3.802 7.058 1.00 87.81 81 LEU A N 1
ATOM 647 C CA . LEU A 1 81 ? -0.482 2.478 6.719 1.00 87.81 81 LEU A CA 1
ATOM 648 C C . LEU A 1 81 ? -1.156 1.918 5.458 1.00 87.81 81 LEU A C 1
ATOM 650 O O . LEU A 1 81 ? -0.454 1.421 4.574 1.00 87.81 81 LEU A O 1
ATOM 654 N N . ASP A 1 82 ? -2.474 2.059 5.326 1.00 85.50 82 ASP A N 1
ATOM 655 C CA . ASP A 1 82 ? -3.210 1.640 4.131 1.00 85.50 82 ASP A CA 1
ATOM 656 C C . ASP A 1 82 ? -2.845 2.495 2.903 1.00 85.50 82 ASP A C 1
ATOM 658 O O . ASP A 1 82 ? -2.592 1.942 1.832 1.00 85.50 82 ASP A O 1
ATOM 662 N N . ALA A 1 83 ? -2.693 3.816 3.054 1.00 86.88 83 ALA A N 1
ATOM 663 C CA . ALA A 1 83 ? -2.230 4.701 1.979 1.00 86.88 83 ALA A CA 1
ATOM 664 C C . ALA A 1 83 ? -0.814 4.339 1.494 1.00 86.88 83 ALA A C 1
ATOM 666 O O . ALA A 1 83 ? -0.541 4.308 0.292 1.00 86.88 83 ALA A O 1
ATOM 667 N N . THR A 1 84 ? 0.088 3.999 2.421 1.00 84.75 84 THR A N 1
ATOM 668 C CA . THR A 1 84 ? 1.450 3.554 2.088 1.00 84.75 84 THR A CA 1
ATOM 669 C C . THR A 1 84 ? 1.423 2.244 1.298 1.00 84.75 84 THR A C 1
ATOM 671 O O . THR A 1 84 ? 2.155 2.088 0.318 1.00 84.75 84 THR A O 1
ATOM 674 N N . LEU A 1 85 ? 0.563 1.296 1.684 1.00 81.81 85 LEU A N 1
ATOM 675 C CA . LEU A 1 85 ? 0.379 0.052 0.938 1.00 81.81 85 LEU A CA 1
ATOM 676 C C . LEU A 1 85 ? -0.222 0.280 -0.448 1.00 81.81 85 LEU A C 1
ATOM 678 O O . LEU A 1 85 ? 0.248 -0.331 -1.409 1.00 81.81 85 LEU A O 1
ATOM 682 N N . ALA A 1 86 ? -1.231 1.146 -0.556 1.00 81.94 86 ALA A N 1
ATOM 683 C CA . ALA A 1 86 ? -1.853 1.504 -1.825 1.00 81.94 86 ALA A CA 1
ATOM 684 C C . ALA A 1 86 ? -0.809 2.077 -2.792 1.00 81.94 86 ALA A C 1
ATOM 686 O O . ALA A 1 86 ? -0.639 1.542 -3.884 1.00 81.94 86 ALA A O 1
ATOM 687 N N . TYR A 1 87 ? -0.002 3.043 -2.341 1.00 80.31 87 TYR A N 1
ATOM 688 C CA . TYR A 1 87 ? 1.098 3.613 -3.123 1.00 80.31 87 TYR A CA 1
ATOM 689 C C . TYR A 1 87 ? 2.084 2.545 -3.633 1.00 80.31 87 TYR A C 1
ATOM 691 O O . TYR A 1 87 ? 2.489 2.558 -4.796 1.00 80.31 87 TYR A O 1
ATOM 699 N N . LEU A 1 88 ? 2.459 1.577 -2.792 1.00 74.56 88 LEU A N 1
ATOM 700 C CA . LEU A 1 88 ? 3.364 0.485 -3.179 1.00 74.56 88 LEU A CA 1
ATOM 701 C C . LEU A 1 88 ? 2.721 -0.533 -4.132 1.00 74.56 88 LEU A C 1
ATOM 703 O O . LEU A 1 88 ? 3.433 -1.235 -4.855 1.00 74.56 88 LEU A O 1
ATOM 707 N N . ASN A 1 89 ? 1.396 -0.662 -4.102 1.00 69.12 89 ASN A N 1
ATOM 708 C CA . ASN A 1 89 ? 0.637 -1.550 -4.977 1.00 69.12 89 ASN A CA 1
ATOM 709 C C . ASN A 1 89 ? 0.328 -0.910 -6.332 1.00 69.12 89 ASN A C 1
ATOM 711 O O . ASN A 1 89 ? 0.376 -1.622 -7.330 1.00 69.12 89 ASN A O 1
ATOM 715 N N . GLU A 1 90 ? 0.109 0.404 -6.390 1.00 67.25 90 GLU A N 1
ATOM 716 C CA . GLU A 1 90 ? -0.054 1.176 -7.632 1.00 67.25 90 GLU A CA 1
ATOM 717 C C . GLU A 1 90 ? 1.139 0.944 -8.577 1.00 67.25 90 GLU A C 1
ATOM 719 O O . GLU A 1 90 ? 0.974 0.621 -9.746 1.00 67.25 90 GLU A O 1
ATOM 724 N N . HIS A 1 91 ? 2.362 0.940 -8.031 1.00 58.62 91 HIS A N 1
ATOM 725 C CA . HIS A 1 91 ? 3.595 0.659 -8.782 1.00 58.62 91 HIS A CA 1
ATOM 726 C C . HIS A 1 91 ? 3.742 -0.802 -9.243 1.00 58.62 91 HIS A C 1
ATOM 728 O O . HIS A 1 91 ? 4.662 -1.119 -9.991 1.00 58.62 91 HIS A O 1
ATOM 734 N N . ARG A 1 92 ? 2.893 -1.718 -8.761 1.00 55.81 92 ARG A N 1
ATOM 735 C CA . ARG A 1 92 ? 2.842 -3.121 -9.209 1.00 55.81 92 ARG A CA 1
ATOM 736 C C . ARG A 1 92 ? 1.696 -3.380 -10.181 1.00 55.81 92 ARG A C 1
ATOM 738 O O . ARG A 1 92 ? 1.719 -4.398 -10.870 1.00 55.81 92 ARG A O 1
ATOM 745 N N . ARG A 1 93 ? 0.704 -2.490 -10.234 1.00 51.03 93 ARG A N 1
ATOM 746 C CA . ARG A 1 93 ? -0.479 -2.615 -11.081 1.00 51.03 93 ARG A CA 1
ATOM 747 C C . ARG A 1 93 ? -0.260 -1.893 -12.404 1.00 51.03 93 ARG A C 1
ATOM 749 O O . ARG A 1 93 ? -0.856 -0.867 -12.685 1.00 51.03 93 ARG A O 1
ATOM 756 N N . SER A 1 94 ? 0.520 -2.523 -13.274 1.00 54.41 94 SER A N 1
ATOM 757 C CA . SER A 1 94 ? 0.101 -2.586 -14.672 1.00 54.41 94 SER A CA 1
ATOM 758 C C . SER A 1 94 ? -0.851 -3.779 -14.776 1.00 54.41 94 SER A C 1
ATOM 760 O O . SER A 1 94 ? -0.486 -4.852 -15.251 1.00 54.41 94 SER A O 1
ATOM 762 N N . GLU A 1 95 ? -2.059 -3.653 -14.214 1.00 52.62 95 GLU A N 1
ATOM 763 C CA . GLU A 1 95 ? -3.130 -4.543 -14.658 1.00 52.62 95 GLU A CA 1
ATOM 764 C C . GLU A 1 95 ? -3.344 -4.194 -16.133 1.00 52.62 95 GLU A C 1
ATOM 766 O O . GLU A 1 95 ? -3.512 -3.024 -16.485 1.00 52.62 95 GLU A O 1
ATOM 771 N N . GLY A 1 96 ? -3.193 -5.183 -17.019 1.00 56.16 96 GLY A N 1
ATOM 772 C CA . GLY A 1 96 ? -3.396 -4.955 -18.445 1.00 56.16 96 GLY A CA 1
ATOM 773 C C . GLY A 1 96 ? -4.777 -4.345 -18.655 1.00 56.16 96 GLY A C 1
ATOM 774 O O . GLY A 1 96 ? -5.721 -4.759 -17.988 1.00 56.16 96 GLY A O 1
ATOM 775 N N . LEU A 1 97 ? -4.894 -3.361 -19.549 1.00 66.56 97 LEU A N 1
ATOM 776 C CA . LEU A 1 97 ? -6.183 -2.747 -19.863 1.00 66.56 97 LEU A CA 1
ATOM 777 C C . LEU A 1 97 ? -7.201 -3.850 -20.184 1.00 66.56 97 LEU A C 1
ATOM 779 O O . LEU A 1 97 ? -7.013 -4.614 -21.133 1.00 66.56 97 LEU A O 1
ATOM 783 N N . GLN A 1 98 ? -8.253 -3.945 -19.377 1.00 63.75 98 GLN A N 1
ATOM 784 C CA . GLN A 1 98 ? -9.360 -4.866 -19.604 1.00 63.75 98 GLN A CA 1
ATOM 785 C C . GLN A 1 98 ? -10.552 -4.084 -20.143 1.00 63.75 98 GLN A C 1
ATOM 787 O O . GLN A 1 98 ? -10.801 -2.952 -19.733 1.00 63.75 98 GLN A O 1
ATOM 792 N N . GLN A 1 99 ? -11.291 -4.690 -21.071 1.00 73.94 99 GLN A N 1
ATOM 793 C CA . GLN A 1 99 ? -12.610 -4.179 -21.419 1.00 73.94 99 GLN A CA 1
ATOM 794 C C . GLN A 1 99 ? -13.548 -4.466 -20.250 1.00 73.94 99 GLN A C 1
ATOM 796 O O . GLN A 1 99 ? -13.642 -5.607 -19.799 1.00 73.94 99 GLN A O 1
ATOM 801 N N . PHE A 1 100 ? -14.224 -3.432 -19.769 1.00 71.12 100 PHE A N 1
ATOM 802 C CA . PHE A 1 100 ? -15.276 -3.543 -18.770 1.00 71.12 100 PHE A CA 1
ATOM 803 C C . PHE A 1 100 ? -16.478 -2.717 -19.217 1.00 71.12 100 PHE A C 1
ATOM 805 O O . PHE A 1 100 ? -16.348 -1.789 -20.018 1.00 71.12 100 PHE A O 1
ATOM 812 N N . ASP A 1 101 ? -17.646 -3.085 -18.707 1.00 83.94 101 ASP A N 1
ATOM 813 C CA . ASP A 1 101 ? -18.876 -2.344 -18.935 1.00 83.94 101 ASP A CA 1
ATOM 814 C C . ASP A 1 101 ? -18.918 -1.139 -17.986 1.00 83.94 101 ASP A C 1
ATOM 816 O O . ASP A 1 101 ? -18.996 -1.289 -16.764 1.00 83.94 101 ASP A O 1
ATOM 820 N N . LEU A 1 102 ? -18.796 0.061 -18.556 1.00 86.12 102 LEU A N 1
ATOM 821 C CA . LEU A 1 102 ? -18.803 1.303 -17.790 1.00 86.12 102 LEU A CA 1
ATOM 822 C C . LEU A 1 102 ? -20.168 1.554 -17.143 1.00 86.12 102 LEU A C 1
ATOM 824 O O . LEU A 1 102 ? -20.206 2.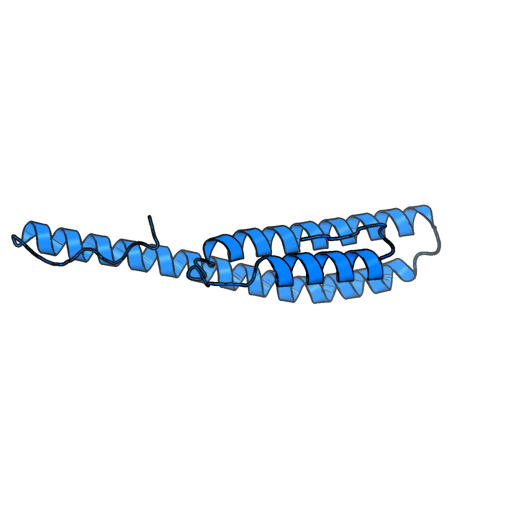051 -16.022 1.00 86.12 102 LEU A O 1
ATOM 828 N N . GLN A 1 103 ? -21.262 1.201 -17.817 1.00 88.06 103 GLN A N 1
ATOM 829 C CA . GLN A 1 103 ? -22.608 1.396 -17.290 1.00 88.06 103 GLN A CA 1
ATOM 830 C C . GLN A 1 103 ? -22.820 0.523 -16.052 1.00 88.06 103 GLN A C 1
ATOM 832 O O . GLN A 1 103 ? -23.132 1.047 -14.985 1.00 88.06 103 GLN A O 1
ATOM 837 N N . ALA A 1 104 ? -22.501 -0.770 -16.146 1.00 83.00 104 ALA A N 1
ATOM 838 C CA . ALA A 1 104 ? -22.608 -1.689 -15.012 1.00 83.00 104 ALA A CA 1
ATOM 839 C C . ALA A 1 104 ? -21.727 -1.272 -13.816 1.00 83.00 104 ALA A C 1
ATOM 841 O O . ALA A 1 104 ? -22.105 -1.453 -12.657 1.00 83.00 104 ALA A O 1
ATOM 842 N N . LEU A 1 105 ? -20.546 -0.696 -14.076 1.00 85.75 105 LEU A N 1
ATOM 843 C CA . LEU A 1 105 ? -19.681 -0.179 -13.016 1.00 85.75 105 LEU A CA 1
ATOM 844 C C . LEU A 1 105 ? -20.326 1.010 -12.294 1.00 85.75 105 LEU A C 1
ATOM 846 O O . LEU A 1 105 ? -20.308 1.051 -11.065 1.00 85.75 105 LEU A O 1
ATOM 850 N N . ILE A 1 106 ? -20.875 1.973 -13.039 1.00 90.56 106 ILE A N 1
ATOM 851 C CA . ILE A 1 106 ? -21.500 3.168 -12.460 1.00 90.56 106 ILE A CA 1
ATOM 852 C C . ILE A 1 106 ? -22.789 2.809 -11.714 1.00 90.56 106 ILE A C 1
ATOM 854 O O . ILE A 1 106 ? -22.988 3.312 -10.609 1.00 90.56 106 ILE A O 1
ATOM 858 N N . GLU A 1 107 ? -23.606 1.899 -12.249 1.00 88.06 107 GLU A N 1
ATOM 859 C CA . GLU A 1 107 ? -24.787 1.353 -11.565 1.00 88.06 107 GLU A CA 1
ATOM 860 C C . GLU A 1 107 ? -24.400 0.728 -10.221 1.00 88.06 107 GLU A C 1
ATOM 862 O O . GLU A 1 107 ? -24.926 1.122 -9.182 1.00 88.06 107 GLU A O 1
ATOM 867 N N . SER A 1 108 ? -23.385 -0.143 -10.210 1.00 86.81 108 SER A N 1
ATOM 868 C CA . SER A 1 108 ? -22.889 -0.760 -8.976 1.00 86.81 108 SER A CA 1
ATOM 869 C C . SER A 1 108 ? -22.370 0.263 -7.955 1.00 86.81 108 SER A C 1
ATOM 871 O O . SER A 1 108 ? -22.537 0.073 -6.749 1.00 86.81 108 SER A O 1
ATOM 873 N N . GLN A 1 109 ? -21.727 1.351 -8.395 1.00 91.12 109 GLN A N 1
ATOM 874 C CA . GLN A 1 109 ? -21.292 2.408 -7.474 1.00 91.12 109 GLN A CA 1
ATOM 875 C C . GLN A 1 109 ? -22.470 3.220 -6.920 1.00 91.12 109 GLN A C 1
ATOM 877 O O . GLN A 1 109 ? -22.449 3.568 -5.741 1.00 91.12 109 GLN A O 1
ATOM 882 N N . ALA A 1 110 ? -23.487 3.500 -7.738 1.00 90.00 110 ALA A N 1
ATOM 883 C CA . ALA A 1 110 ? -24.691 4.201 -7.302 1.00 90.00 110 ALA A CA 1
ATOM 884 C C . ALA A 1 110 ? -25.489 3.372 -6.283 1.00 90.00 110 ALA A C 1
ATOM 886 O O . ALA A 1 110 ? -25.887 3.914 -5.256 1.00 90.00 110 ALA A O 1
ATOM 887 N N . GLU A 1 111 ? -25.641 2.065 -6.511 1.00 85.19 111 GLU A N 1
ATOM 888 C CA . GLU A 1 111 ? -26.271 1.139 -5.557 1.00 85.19 111 GLU A CA 1
ATOM 889 C C . GLU A 1 111 ? -25.534 1.129 -4.210 1.00 85.19 111 GLU A C 1
ATOM 891 O O . GLU A 1 111 ? -26.148 1.320 -3.163 1.00 85.19 111 GLU A O 1
ATOM 896 N N . ASN A 1 112 ? -24.200 1.016 -4.221 1.00 82.69 112 ASN A N 1
ATOM 897 C CA . ASN A 1 112 ? -23.406 1.061 -2.989 1.00 82.69 112 ASN A CA 1
ATOM 898 C C . ASN A 1 112 ? -23.551 2.396 -2.236 1.00 82.69 112 ASN A C 1
ATOM 900 O O . ASN A 1 112 ? -23.515 2.419 -1.008 1.00 82.69 112 ASN A O 1
ATOM 904 N N . ALA A 1 113 ? -23.669 3.522 -2.944 1.00 82.75 113 ALA A N 1
ATOM 905 C CA . ALA A 1 113 ? -23.870 4.830 -2.322 1.00 82.75 113 ALA A CA 1
ATOM 906 C C . ALA A 1 113 ? -25.271 4.942 -1.692 1.00 82.75 113 ALA A C 1
ATOM 908 O O . ALA A 1 113 ? -25.403 5.383 -0.550 1.00 82.75 113 ALA A O 1
ATOM 909 N N . GLN A 1 114 ? -26.302 4.452 -2.387 1.00 90.38 114 GLN A N 1
ATOM 910 C CA . GLN A 1 114 ? -27.668 4.380 -1.862 1.00 90.38 114 GLN A CA 1
ATOM 911 C C . GLN A 1 114 ? -27.760 3.491 -0.615 1.00 90.38 114 GLN A C 1
ATOM 913 O O . GLN A 1 114 ? -28.389 3.884 0.368 1.00 90.38 114 GLN A O 1
ATOM 918 N N . ASP A 1 115 ? -27.079 2.340 -0.608 1.00 84.81 115 ASP A N 1
ATOM 919 C CA . ASP A 1 115 ? -26.992 1.446 0.556 1.00 84.81 115 ASP A CA 1
ATOM 920 C C . ASP A 1 115 ? -26.332 2.123 1.769 1.00 84.81 115 ASP A C 1
ATOM 922 O O . ASP A 1 115 ? -26.661 1.820 2.919 1.00 84.81 115 ASP A O 1
ATOM 926 N N . ASN A 1 116 ? -25.432 3.079 1.526 1.00 84.88 116 ASN A N 1
ATOM 927 C CA . ASN A 1 116 ? -24.813 3.906 2.562 1.00 84.88 116 ASN A CA 1
ATOM 928 C C . ASN A 1 116 ? -25.650 5.145 2.941 1.00 84.88 116 ASN A C 1
ATOM 930 O O . ASN A 1 116 ? -25.262 5.891 3.842 1.00 84.88 116 ASN A O 1
ATOM 934 N N . GLY A 1 117 ? -26.821 5.328 2.322 1.00 84.25 117 GLY A N 1
ATOM 935 C CA . GLY A 1 117 ? -27.780 6.390 2.625 1.00 84.25 117 GLY A CA 1
ATOM 936 C C . GLY A 1 117 ? -27.589 7.684 1.832 1.00 84.25 117 GLY A C 1
ATOM 937 O O . GLY A 1 117 ? -28.219 8.687 2.174 1.00 84.25 117 GLY A O 1
ATOM 938 N N . ASP A 1 118 ? -26.746 7.681 0.798 1.00 86.31 118 ASP A N 1
ATOM 939 C CA . ASP A 1 118 ? -26.530 8.842 -0.064 1.00 86.31 118 ASP A CA 1
ATOM 940 C C . ASP A 1 118 ? -27.641 8.976 -1.126 1.00 86.31 118 ASP A C 1
ATOM 942 O O . ASP A 1 118 ? -28.096 7.993 -1.714 1.00 86.31 118 ASP A O 1
ATOM 946 N N . ASP A 1 119 ? -28.065 10.214 -1.408 1.00 90.44 119 ASP A N 1
ATOM 947 C CA . ASP A 1 119 ? -29.074 10.524 -2.435 1.00 90.44 119 ASP A CA 1
ATOM 948 C C . ASP A 1 119 ? -28.420 10.630 -3.822 1.00 90.44 119 ASP A C 1
ATOM 950 O O . ASP A 1 119 ? -28.078 11.714 -4.302 1.00 90.44 119 ASP A O 1
ATOM 954 N N . VAL A 1 120 ? -28.172 9.472 -4.439 1.00 91.44 120 VAL A N 1
ATOM 955 C CA . VAL A 1 120 ? -27.532 9.349 -5.756 1.00 91.44 120 VAL A CA 1
ATOM 956 C C . VAL A 1 120 ? -28.433 8.558 -6.698 1.00 91.44 120 VAL A C 1
ATOM 958 O O . VAL A 1 120 ? -28.926 7.491 -6.345 1.00 91.44 120 VAL A O 1
ATOM 961 N N . GLN A 1 121 ? -28.616 9.048 -7.925 1.00 84.50 121 GLN A N 1
ATOM 962 C CA . GLN A 1 121 ? -29.284 8.332 -9.014 1.00 84.50 121 GLN A CA 1
ATOM 963 C C . GLN A 1 121 ? -28.395 8.313 -10.253 1.00 84.50 121 GLN A C 1
ATOM 965 O O . GLN A 1 121 ? -27.782 9.321 -10.607 1.00 84.50 121 GLN A O 1
ATOM 970 N N . TYR A 1 122 ? -28.341 7.156 -10.908 1.00 84.38 122 TYR A N 1
ATOM 971 C CA . TYR A 1 122 ? -27.725 6.997 -12.217 1.00 84.38 122 TYR A CA 1
ATOM 972 C C . TYR A 1 122 ? -28.815 6.878 -13.284 1.00 84.38 122 TYR A C 1
ATOM 974 O O . TYR A 1 122 ? -29.784 6.142 -13.107 1.00 84.38 122 TYR A O 1
ATOM 982 N N . GLU A 1 123 ? -28.642 7.602 -14.386 1.00 79.75 123 GLU A N 1
ATOM 983 C CA . GLU A 1 123 ? -29.500 7.534 -15.565 1.00 79.75 123 GLU A CA 1
ATOM 984 C C . GLU A 1 123 ? -28.584 7.561 -16.795 1.00 79.75 123 GLU A C 1
ATOM 986 O O . GLU A 1 123 ? -27.903 8.561 -17.050 1.00 79.75 123 GLU A O 1
ATOM 991 N N . GLY A 1 124 ? -28.495 6.438 -17.509 1.00 71.19 124 GLY A N 1
ATOM 992 C CA . GLY A 1 124 ? -27.575 6.257 -18.631 1.00 71.19 124 GLY A CA 1
ATOM 993 C C . GLY A 1 124 ? -27.875 5.022 -19.459 1.00 71.19 124 GLY A C 1
ATOM 994 O O . GLY A 1 124 ? -28.427 4.047 -18.902 1.00 71.19 124 GLY A O 1
#

InterPro domains:
  IPR003660 HAMP domain [PF00672] (1-31)
  IPR003660 HAMP domain [PS50885] (1-34)
  IPR003661 Signal transduction histidine kinase, dimerisation/phosphoacceptor domain [PF00512] (35-84)
  IPR003661 Signal transduction histidine kinase, dimerisation/phosphoacceptor domain [SM00388] (35-93)
  IPR003661 Signal transduction histidine kinase, dimerisation/phosphoacceptor domain [cd00082] (33-78)
  IPR036097 Signal transduction histidine kinase, dimerisation/phosphoacceptor domain superfamily [SSF47384] (19-87)
  IPR050980 Two-component sensor histidine kinase [PTHR44936] (6-122)

Sequence (124 aa):
DLDSPPLEISGPQEARQAAQTFNLMQRKIREQMQQRGRMLAAVSHDLRTPLSRLKLRVEQIEEPRLHGQMTQDLNDMISMLDATLAYLNEHRRSEGLQQFDLQALIESQAENAQDNGDDVQYEG

Nearest PDB structures (foldseek):
  4cti-assembly1_D  TM=6.997E-01  e=1.511E-03  Archaeoglobus fulgidus
  4cti-assembly2_B  TM=5.722E-01  e=1.608E-03  Archaeoglobus fulgidus
  4biu-assembly2_B  TM=6.186E-01  e=2.039E-02  Escherichia coli K-12

Secondary structure (DSSP, 8-state):
--SSPPPP--SSHHHHHHHHHHHHHHHHHHHHHHHHHHHHHHHHHHHHHHHHHHHHHHTT---HHHHHHHHHHHHHHHHHHHHHHHHHHHTT--PPPPP--HHHHHHHHHHHHHHTT-------

pLDDT: mean 86.18, std 10.4, range [51.03, 97.75]

Foldseek 3Di:
DLPDDQDDQDDDPVSNV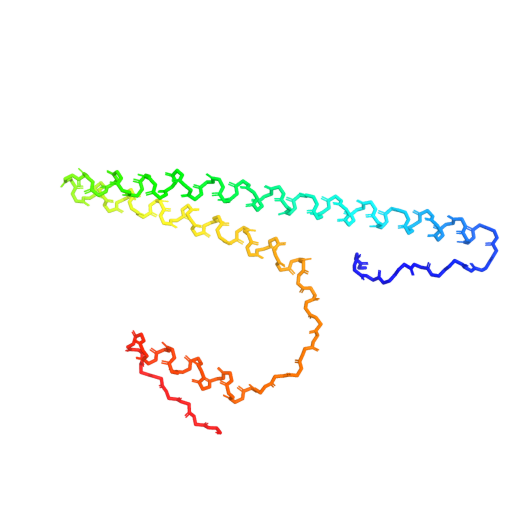VSVVVSVVSVVVVVVLVVVLVVLVVVLVVVVVVLVVVLVVLVVDPPVVSSVVSNVVSVVVNVVSVVVNVVSVVVVPPPDDDDDDPLVVVVVVQVVCVVVVDPDDDDD

Mean predicted aligned error: 11.44 Å

Radius of gyration: 23.78 Å; Cα contacts (8 Å, |Δi|>4): 47; chains: 1; bounding box: 59×22×64 Å

Organism: NCBI:txid629262